Protein AF-A0A7C1I818-F1 (afdb_monomer_lite)

pLDDT: mean 81.14, std 16.81, range [47.38, 97.31]

Secondary structure (DSSP, 8-state):
---HHHHHHHHHHHHHHHTT----------BPPBPPGGGPPP---SSTTSTT---TT-B-EEE--STTEEEESSTT---EEEEEPTT-EEEEEEEETTEEEEEE-TT--TT-BPPTT-EEEEE-

Radius of gyration: 23.78 Å; chains: 1; bounding box: 53×56×66 Å

Foldseek 3Di:
DPDPVVVVVVVVVVVVVVVPPPPPPPQDWDFFDADDPVPDDQDPDPDPVVNDPPSPQDFDKDFAQDQFAFAAQDVVDPHTPGTDGGGDIWTFHDDDPPKTWTWDAPDQDSSGIGDSRIDTNHID

Structure (mmCIF, N/CA/C/O backbone):
data_AF-A0A7C1I818-F1
#
_entry.id   AF-A0A7C1I818-F1
#
loop_
_atom_site.group_PDB
_atom_site.id
_atom_site.type_symbol
_atom_site.label_atom_id
_atom_site.label_alt_id
_atom_site.label_comp_id
_atom_site.label_asym_id
_atom_site.label_entity_id
_atom_site.label_seq_id
_atom_site.pdbx_PDB_ins_code
_atom_site.Cartn_x
_atom_site.Cartn_y
_atom_site.Cartn_z
_atom_site.occupancy
_atom_site.B_iso_or_equiv
_atom_site.auth_seq_id
_atom_site.auth_comp_id
_atom_site.auth_asym_id
_atom_site.auth_atom_id
_atom_site.pdbx_PDB_model_num
ATOM 1 N N . MET A 1 1 ? -29.538 40.649 36.639 1.00 51.56 1 MET A N 1
ATOM 2 C CA . MET A 1 1 ? -28.075 40.769 36.849 1.00 51.56 1 MET A CA 1
ATOM 3 C C . MET A 1 1 ? -27.418 39.444 36.519 1.00 51.56 1 MET A C 1
ATOM 5 O O . MET A 1 1 ? -27.828 38.416 37.035 1.00 51.56 1 MET A O 1
ATOM 9 N N . LYS A 1 2 ? -26.464 39.446 35.592 1.00 55.22 2 LYS A N 1
ATOM 10 C CA . LYS A 1 2 ? -25.897 38.234 35.002 1.00 55.22 2 LYS A CA 1
ATOM 11 C C . LYS A 1 2 ? -24.615 37.887 35.800 1.00 55.22 2 LYS A C 1
ATOM 13 O O . LYS A 1 2 ? -23.574 38.467 35.523 1.00 55.22 2 LYS A O 1
ATOM 18 N N . ASN A 1 3 ? -24.729 36.961 36.767 1.00 64.19 3 ASN A N 1
ATOM 19 C CA . ASN A 1 3 ? -23.694 36.465 37.702 1.00 64.19 3 ASN A CA 1
ATOM 20 C C . ASN A 1 3 ? -22.264 36.317 37.095 1.00 64.19 3 ASN A C 1
ATOM 22 O O . ASN A 1 3 ? -22.038 35.452 36.258 1.00 64.19 3 ASN A O 1
ATOM 26 N N . PRO A 1 4 ? -21.261 37.103 37.514 1.00 65.75 4 PRO A N 1
ATOM 27 C CA . PRO A 1 4 ? -19.915 37.086 36.921 1.00 65.75 4 PRO A CA 1
ATOM 28 C C . PRO A 1 4 ? -19.183 35.731 37.006 1.00 65.75 4 PRO A C 1
ATOM 30 O O . PRO A 1 4 ? -18.264 35.492 36.223 1.00 65.75 4 PRO A O 1
ATOM 33 N N . GLU A 1 5 ? -19.611 34.828 37.889 1.00 70.88 5 GLU A N 1
ATOM 34 C CA . GLU A 1 5 ? -19.036 33.488 38.058 1.00 70.88 5 GLU A CA 1
ATOM 35 C C . GLU A 1 5 ? -19.281 32.572 36.845 1.00 70.88 5 GLU A C 1
ATOM 37 O O . GLU A 1 5 ? -18.383 31.824 36.457 1.00 70.88 5 GLU A O 1
ATOM 42 N N . TYR A 1 6 ? -20.428 32.687 36.150 1.00 66.06 6 TYR A N 1
ATOM 43 C CA . TYR A 1 6 ? -20.663 31.861 34.954 1.00 66.06 6 TYR A CA 1
ATOM 44 C C . TYR A 1 6 ? -19.719 32.239 33.811 1.00 66.06 6 TYR A C 1
ATOM 46 O O . TYR A 1 6 ? -19.403 31.387 32.992 1.00 66.06 6 TYR A O 1
ATOM 54 N N . LYS A 1 7 ? -19.250 33.496 33.735 1.00 69.31 7 LYS A N 1
ATOM 55 C CA . LYS A 1 7 ? -18.312 33.919 32.682 1.00 69.31 7 LYS A CA 1
ATOM 56 C C . LYS A 1 7 ? -16.956 33.263 32.875 1.00 69.31 7 LYS A C 1
ATOM 58 O O . LYS A 1 7 ? -16.366 32.831 31.896 1.00 69.31 7 LYS A O 1
ATOM 63 N N . LYS A 1 8 ? -16.498 33.162 34.127 1.00 70.12 8 LYS A N 1
ATOM 64 C CA . LYS A 1 8 ? -15.245 32.488 34.486 1.00 70.12 8 LYS A CA 1
ATOM 65 C C . LYS A 1 8 ? -15.345 30.983 34.236 1.00 70.12 8 LYS A C 1
ATOM 67 O O . LYS A 1 8 ? -14.468 30.427 33.588 1.00 70.12 8 LYS A O 1
ATOM 72 N N . ALA A 1 9 ? -16.440 30.351 34.665 1.00 68.12 9 ALA A N 1
ATOM 73 C CA . ALA A 1 9 ? -16.680 28.926 34.430 1.00 68.12 9 ALA A CA 1
ATOM 74 C C . ALA A 1 9 ? -16.792 28.588 32.931 1.00 68.12 9 ALA A C 1
ATOM 76 O O . ALA A 1 9 ? -16.209 27.608 32.473 1.00 68.12 9 ALA A O 1
ATOM 77 N N . LEU A 1 10 ? -17.479 29.432 32.152 1.00 66.88 10 LEU A N 1
ATOM 78 C CA . LEU A 1 10 ? -17.588 29.291 30.699 1.00 66.88 10 LEU A CA 1
ATOM 79 C C . LEU A 1 10 ? -16.222 29.456 30.014 1.00 66.88 10 LEU A C 1
ATOM 81 O O . LEU A 1 10 ? -15.902 28.683 29.119 1.00 66.88 10 LEU A O 1
ATOM 85 N N . LEU A 1 11 ? -15.398 30.414 30.458 1.00 65.00 11 LEU A N 1
ATOM 86 C CA . LEU A 1 11 ? -14.045 30.613 29.926 1.00 65.00 11 LEU A CA 1
ATOM 87 C C . LEU A 1 11 ? -13.148 29.401 30.195 1.00 65.00 11 LEU A C 1
ATOM 89 O O . LEU A 1 11 ? -12.454 28.956 29.293 1.00 65.00 11 LEU A O 1
ATOM 93 N N . VAL A 1 12 ? -13.209 28.823 31.397 1.00 66.06 12 VAL A N 1
ATOM 94 C CA . VAL A 1 12 ? -12.436 27.621 31.754 1.00 66.06 12 VAL A CA 1
ATOM 95 C C . VAL A 1 12 ? -12.863 26.407 30.916 1.00 66.06 12 VAL A C 1
ATOM 97 O O . VAL A 1 12 ? -12.006 25.679 30.422 1.00 66.06 12 VAL A O 1
ATOM 100 N N . LEU A 1 13 ? -14.166 26.214 30.686 1.00 60.97 13 LEU A N 1
ATOM 101 C CA . LEU A 1 13 ? -14.687 25.129 29.840 1.00 60.97 13 LEU A CA 1
ATOM 102 C C . LEU A 1 13 ? -14.282 25.269 28.361 1.00 60.97 13 LEU A C 1
ATOM 104 O O . LEU A 1 13 ? -13.967 24.269 27.712 1.00 60.97 13 LEU A O 1
ATOM 108 N N . VAL A 1 14 ? -14.241 26.496 27.833 1.00 66.38 14 VAL A N 1
ATOM 109 C CA . VAL A 1 14 ? -13.762 26.774 26.467 1.00 66.38 14 VAL A CA 1
ATOM 110 C C . VAL A 1 14 ? -12.252 26.532 26.352 1.00 66.38 14 VAL A C 1
ATOM 112 O O . VAL A 1 14 ? -11.800 25.941 25.376 1.00 66.38 14 VAL A O 1
ATOM 115 N N . SER A 1 15 ? -11.465 26.893 27.368 1.00 60.31 15 SER A N 1
ATOM 116 C CA . SER A 1 15 ? -10.016 26.644 27.381 1.00 60.31 15 SER A CA 1
ATOM 117 C C . SER A 1 15 ? -9.660 25.153 27.440 1.00 60.31 15 SER A C 1
ATOM 119 O O . SER A 1 15 ? -8.704 24.727 26.799 1.00 60.31 15 SER A O 1
ATOM 121 N N . ILE A 1 16 ? -10.431 24.344 28.177 1.00 61.22 16 ILE A N 1
ATOM 122 C CA . ILE A 1 16 ? -10.206 22.890 28.287 1.00 61.22 16 ILE A CA 1
ATOM 123 C C . ILE A 1 16 ? -10.560 22.173 26.977 1.00 61.22 16 ILE A C 1
ATOM 125 O O . ILE A 1 16 ? -9.866 21.245 26.579 1.00 61.22 16 ILE A O 1
ATOM 129 N N . THR A 1 17 ? -11.598 22.624 26.269 1.00 59.16 17 THR A N 1
ATOM 130 C CA . THR A 1 17 ? -11.990 22.034 24.976 1.00 59.16 17 THR A CA 1
ATOM 131 C C . THR A 1 17 ? -11.044 22.411 23.834 1.00 59.16 17 THR A C 1
ATOM 133 O O . THR A 1 17 ? -10.849 21.604 22.927 1.00 59.16 17 THR A O 1
ATOM 136 N N . LEU A 1 18 ? -10.391 23.578 23.897 1.00 56.94 18 LEU A N 1
ATOM 137 C CA . LEU A 1 18 ? -9.398 23.998 22.900 1.00 56.94 18 LEU A CA 1
ATOM 138 C C . LEU A 1 18 ? -8.051 23.259 23.027 1.00 56.94 18 LEU A C 1
ATOM 140 O O . LEU A 1 18 ? -7.306 23.186 22.056 1.00 56.94 18 LEU A O 1
ATOM 144 N N . CYS A 1 19 ? -7.745 22.690 24.198 1.00 52.47 19 CYS A N 1
ATOM 145 C CA . CYS A 1 19 ? -6.454 22.056 24.494 1.00 52.47 19 CYS A CA 1
ATOM 146 C C . CYS A 1 19 ? -6.392 20.552 24.147 1.00 52.47 19 CYS A C 1
ATOM 148 O O . CYS A 1 19 ? -5.380 19.905 24.392 1.00 52.47 19 CYS A O 1
ATOM 150 N N . CYS A 1 20 ? -7.470 19.964 23.615 1.00 54.78 20 CYS A N 1
ATOM 151 C CA . CYS A 1 20 ? -7.572 18.509 23.421 1.00 54.78 20 CYS A CA 1
ATOM 152 C C . CYS A 1 20 ? -7.652 18.060 21.954 1.00 54.78 20 CYS A C 1
ATOM 154 O O . CYS A 1 20 ? -8.007 16.910 21.699 1.00 54.78 20 CYS A O 1
ATOM 156 N N . VAL A 1 21 ? -7.336 18.928 20.988 1.00 57.25 21 VAL A N 1
ATOM 157 C CA . VAL A 1 21 ? -7.465 18.609 19.552 1.00 57.25 21 VAL A CA 1
ATOM 158 C C . VAL A 1 21 ? -6.120 18.468 18.834 1.00 57.25 21 VAL A C 1
ATOM 160 O O . VAL A 1 21 ? -6.010 18.786 17.657 1.00 57.25 21 VAL A O 1
ATOM 163 N N . ASP A 1 22 ? -5.103 17.920 19.497 1.00 52.06 22 ASP A N 1
ATOM 164 C CA . ASP A 1 22 ? -3.904 17.441 18.799 1.00 52.06 22 ASP A CA 1
ATOM 165 C C . ASP A 1 22 ? -4.169 16.042 18.227 1.00 52.06 22 ASP A C 1
ATOM 167 O O . ASP A 1 22 ? -3.738 15.014 18.755 1.00 52.06 22 ASP A O 1
ATOM 171 N N . ILE A 1 23 ? -4.920 15.985 17.122 1.00 57.81 23 ILE A N 1
ATOM 172 C CA . ILE A 1 23 ? -5.030 14.767 16.314 1.00 57.81 23 ILE A CA 1
ATOM 173 C C . ILE A 1 23 ? -3.698 14.609 15.578 1.00 57.81 23 ILE A C 1
ATOM 175 O O . ILE A 1 23 ? -3.528 15.069 14.451 1.00 57.81 23 ILE A O 1
ATOM 179 N N . SER A 1 24 ? -2.731 13.962 16.227 1.00 53.59 24 SER A N 1
ATOM 180 C CA . SER A 1 24 ? -1.521 13.492 15.556 1.00 53.59 24 SER A CA 1
ATOM 181 C C . SER A 1 24 ? -1.920 12.423 14.541 1.00 53.59 24 SER A C 1
ATOM 183 O O . SER A 1 24 ? -2.099 11.253 14.881 1.00 53.59 24 SER A O 1
ATOM 185 N N . ILE A 1 25 ? -2.103 12.825 13.282 1.00 58.91 25 ILE A N 1
ATOM 186 C CA . ILE A 1 25 ? -2.172 11.880 12.171 1.00 58.91 25 ILE A CA 1
ATOM 187 C C . ILE A 1 25 ? -0.782 11.256 12.088 1.00 58.91 25 ILE A C 1
ATOM 189 O O . ILE A 1 25 ? 0.172 11.918 11.690 1.00 58.91 25 ILE A O 1
ATOM 193 N N . ALA A 1 26 ? -0.654 9.999 12.515 1.00 63.88 26 ALA A N 1
ATOM 194 C CA . ALA A 1 26 ? 0.577 9.243 12.347 1.00 63.88 26 ALA A CA 1
ATOM 195 C C . ALA A 1 26 ? 0.928 9.206 10.852 1.00 63.88 26 ALA A C 1
ATOM 197 O O . ALA A 1 26 ? 0.286 8.497 10.074 1.00 63.88 26 ALA A O 1
ATOM 198 N N . GLN A 1 27 ? 1.912 10.009 10.445 1.00 68.81 27 GLN A N 1
ATOM 199 C CA . GLN A 1 27 ? 2.430 9.978 9.086 1.00 68.81 27 GLN A CA 1
ATOM 200 C C . GLN A 1 27 ? 3.232 8.693 8.910 1.00 68.81 27 GLN A C 1
ATOM 202 O O . GLN A 1 27 ? 4.119 8.387 9.709 1.00 68.81 27 GLN A O 1
ATOM 207 N N . ILE A 1 28 ? 2.905 7.927 7.872 1.00 83.06 28 ILE A N 1
ATOM 208 C CA . ILE A 1 28 ? 3.734 6.797 7.469 1.00 83.06 28 ILE A CA 1
ATOM 209 C C . ILE A 1 28 ? 4.933 7.339 6.708 1.00 83.06 28 ILE A C 1
ATOM 211 O O . ILE A 1 28 ? 4.791 8.110 5.766 1.00 83.06 28 ILE A O 1
ATOM 215 N N . SER A 1 29 ? 6.114 6.900 7.119 1.00 88.50 29 SER A N 1
ATOM 216 C CA . SER A 1 29 ? 7.372 7.134 6.428 1.00 88.50 29 SER A CA 1
ATOM 217 C C . SER A 1 29 ? 8.070 5.798 6.209 1.00 88.50 29 SER A C 1
ATOM 219 O O . SER A 1 29 ? 7.829 4.823 6.926 1.00 88.50 29 SER A O 1
ATOM 221 N N . GLY A 1 30 ? 8.896 5.724 5.173 1.00 92.50 30 GLY A N 1
ATOM 222 C CA . GLY A 1 30 ? 9.580 4.492 4.814 1.00 92.50 30 GLY A CA 1
ATOM 223 C C . GLY A 1 30 ? 9.820 4.371 3.320 1.00 92.50 30 GLY A C 1
ATOM 224 O O . GLY A 1 30 ? 9.779 5.355 2.577 1.00 92.50 30 GLY A O 1
ATOM 225 N N . ARG A 1 31 ? 10.103 3.138 2.906 1.00 94.00 31 ARG A N 1
ATOM 226 C CA . ARG A 1 31 ? 10.396 2.764 1.527 1.00 94.00 31 ARG A CA 1
ATOM 227 C C . ARG A 1 31 ? 9.533 1.575 1.134 1.00 94.00 31 ARG A C 1
ATOM 229 O O . ARG A 1 31 ? 9.312 0.676 1.943 1.00 94.00 31 ARG A O 1
ATOM 236 N N . ALA A 1 32 ? 9.058 1.570 -0.103 1.00 94.31 32 ALA A N 1
ATOM 237 C CA . ALA A 1 32 ? 8.289 0.466 -0.642 1.00 94.31 32 ALA A CA 1
ATOM 238 C C . ALA A 1 32 ? 9.150 -0.802 -0.714 1.00 94.31 32 ALA A C 1
ATOM 240 O O . ALA A 1 32 ? 10.356 -0.750 -0.967 1.00 94.31 32 ALA A O 1
ATOM 241 N N . TYR A 1 33 ? 8.508 -1.944 -0.511 1.00 93.94 33 TYR A N 1
ATOM 242 C CA . TYR A 1 33 ? 9.132 -3.249 -0.630 1.00 93.94 33 TYR A CA 1
ATOM 243 C C . TYR A 1 33 ? 9.547 -3.508 -2.079 1.00 93.94 33 TYR A C 1
ATOM 245 O O . TYR A 1 33 ? 8.842 -3.141 -3.021 1.00 93.94 33 TYR A O 1
ATOM 253 N N . GLU A 1 34 ? 10.685 -4.167 -2.270 1.00 91.19 34 GLU A N 1
ATOM 254 C CA . GLU A 1 34 ? 11.126 -4.597 -3.597 1.00 91.19 34 GLU A CA 1
ATOM 255 C C . GLU A 1 34 ? 10.386 -5.869 -4.023 1.00 91.19 34 GLU A C 1
ATOM 257 O O . GLU A 1 34 ? 10.005 -6.702 -3.192 1.00 91.19 34 GLU A O 1
ATOM 262 N N . ILE A 1 35 ? 10.167 -6.026 -5.330 1.00 88.44 35 ILE A N 1
ATOM 263 C CA . ILE A 1 35 ? 9.510 -7.219 -5.867 1.00 88.44 35 ILE A CA 1
ATOM 264 C C . ILE A 1 35 ? 10.346 -8.481 -5.567 1.00 88.44 35 ILE A C 1
ATOM 266 O O . ILE A 1 35 ? 11.538 -8.528 -5.884 1.00 88.44 35 ILE A O 1
ATOM 270 N N . PRO A 1 36 ? 9.750 -9.540 -4.987 1.00 88.19 36 PRO A N 1
ATOM 271 C CA . PRO A 1 36 ? 10.452 -10.793 -4.750 1.00 88.19 36 PRO A CA 1
ATOM 272 C C . PRO A 1 36 ? 10.997 -11.401 -6.042 1.00 88.19 36 PRO A C 1
ATOM 274 O O . PRO A 1 36 ? 10.289 -11.466 -7.047 1.00 88.19 36 PRO A O 1
ATOM 277 N N . GLN A 1 37 ? 12.216 -11.949 -5.990 1.00 83.50 37 GLN A N 1
ATOM 278 C CA . GLN A 1 37 ? 12.877 -12.525 -7.169 1.00 83.50 37 GLN A CA 1
ATOM 279 C C . GLN A 1 37 ? 12.037 -13.586 -7.888 1.00 83.50 37 GLN A C 1
ATOM 281 O O . GLN A 1 37 ? 12.019 -13.625 -9.111 1.00 83.50 37 GLN A O 1
ATOM 286 N N . LYS A 1 38 ? 11.276 -14.398 -7.146 1.00 84.38 38 LYS A N 1
ATOM 287 C CA . LYS A 1 38 ? 10.379 -15.419 -7.715 1.00 84.38 38 LYS A CA 1
ATOM 288 C C . LYS A 1 38 ? 9.270 -14.862 -8.620 1.00 84.38 38 LYS A C 1
ATOM 290 O O . LYS A 1 38 ? 8.691 -15.614 -9.393 1.00 84.38 38 LYS A O 1
ATOM 295 N N . TYR A 1 39 ? 8.948 -13.573 -8.500 1.00 83.06 39 TYR A N 1
ATOM 296 C CA . TYR A 1 39 ? 7.953 -12.888 -9.329 1.00 83.06 39 TYR A CA 1
ATOM 297 C C . TYR A 1 39 ? 8.593 -12.040 -10.434 1.00 83.06 39 TYR A C 1
ATOM 299 O O . TYR A 1 39 ? 7.880 -11.471 -11.264 1.00 83.06 39 TYR A O 1
ATOM 307 N N . LEU A 1 40 ? 9.927 -11.952 -10.475 1.00 79.19 40 LEU A N 1
ATOM 308 C CA . LEU A 1 40 ? 10.626 -11.313 -11.578 1.00 79.19 40 LEU A CA 1
ATOM 309 C C . LEU A 1 40 ? 10.488 -12.174 -12.829 1.00 79.19 40 LEU A C 1
ATOM 311 O O . LEU A 1 40 ? 10.807 -13.362 -12.838 1.00 79.19 40 LEU A O 1
ATOM 315 N N . ARG A 1 41 ? 10.037 -11.551 -13.917 1.00 70.38 41 ARG A N 1
ATOM 316 C CA . ARG A 1 41 ? 10.093 -12.180 -15.234 1.00 70.38 41 ARG A CA 1
ATOM 317 C C . ARG A 1 41 ? 11.533 -12.126 -15.745 1.00 70.38 41 ARG A C 1
ATOM 319 O O . ARG A 1 41 ? 12.161 -11.071 -15.608 1.00 70.38 41 ARG A O 1
ATOM 326 N N . PRO A 1 42 ? 12.043 -13.205 -16.364 1.00 67.50 42 PRO A N 1
ATOM 327 C CA . PRO A 1 42 ? 13.306 -13.150 -17.079 1.00 67.50 42 PRO A CA 1
ATOM 328 C C . PRO A 1 42 ? 13.243 -12.022 -18.104 1.00 67.50 42 PRO A C 1
ATOM 330 O O . PRO A 1 42 ? 12.261 -11.895 -18.841 1.00 67.50 42 PRO A O 1
ATOM 333 N N . VAL A 1 43 ? 14.273 -11.183 -18.139 1.00 65.44 43 VAL A N 1
ATOM 334 C CA . VAL A 1 43 ? 14.394 -10.183 -19.196 1.00 65.44 43 VAL A CA 1
ATOM 335 C C . VAL A 1 43 ? 14.667 -10.950 -20.488 1.00 65.44 43 VAL A C 1
ATOM 337 O O . VAL A 1 43 ? 15.727 -11.555 -20.635 1.00 65.44 43 VAL A O 1
ATOM 340 N N . VAL A 1 44 ? 13.695 -10.973 -21.405 1.00 62.78 44 VAL A N 1
ATOM 341 C CA . VAL A 1 44 ? 13.902 -11.511 -22.754 1.00 62.78 44 VAL A CA 1
ATOM 342 C C . VAL A 1 44 ? 14.780 -10.511 -23.479 1.00 62.78 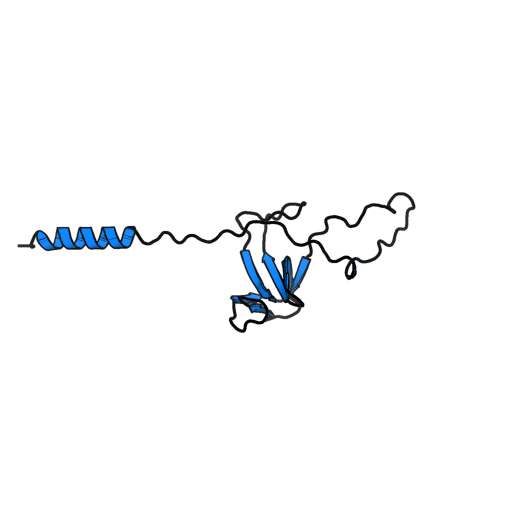44 VAL A C 1
ATOM 344 O O . VAL A 1 44 ? 14.317 -9.464 -23.925 1.00 62.78 44 VAL A O 1
ATOM 347 N N . ASN A 1 45 ? 16.073 -10.795 -23.500 1.00 58.00 45 ASN A N 1
ATOM 348 C CA . ASN A 1 45 ? 17.045 -9.884 -24.050 1.00 58.00 45 ASN A CA 1
ATOM 349 C C . ASN A 1 45 ? 17.330 -10.244 -25.512 1.00 58.00 45 ASN A C 1
ATOM 351 O O . ASN A 1 45 ? 17.843 -11.324 -25.795 1.00 58.00 45 ASN A O 1
ATOM 355 N N . THR A 1 46 ? 16.995 -9.350 -26.440 1.00 57.50 46 THR A N 1
ATOM 356 C CA . THR A 1 46 ? 17.313 -9.505 -27.870 1.00 57.50 46 THR A CA 1
ATOM 357 C C . THR A 1 46 ? 18.681 -8.920 -28.237 1.00 57.50 46 THR A C 1
ATOM 359 O O . THR A 1 46 ? 19.106 -9.061 -29.380 1.00 57.50 46 THR A O 1
ATOM 362 N N . SER A 1 47 ? 19.384 -8.287 -27.286 1.00 56.41 47 SER A N 1
ATOM 363 C CA . SER A 1 47 ? 20.640 -7.565 -27.521 1.00 56.41 47 SER A CA 1
ATOM 364 C C . SER A 1 47 ? 21.691 -7.900 -26.456 1.00 56.41 47 SER A C 1
ATOM 366 O O . SER A 1 47 ? 21.489 -7.668 -25.269 1.00 56.41 47 SER A O 1
ATOM 368 N N . PHE A 1 48 ? 22.871 -8.379 -26.861 1.00 55.47 48 PHE A N 1
ATOM 369 C CA . PHE A 1 48 ? 23.960 -8.789 -25.951 1.00 55.47 48 PHE A CA 1
ATOM 370 C C . PHE A 1 48 ? 24.479 -7.684 -25.003 1.00 55.47 48 PHE A C 1
ATOM 372 O O . PHE A 1 48 ? 25.173 -7.993 -24.039 1.00 55.47 48 PHE A O 1
ATOM 379 N N . ILE A 1 49 ? 24.136 -6.415 -25.247 1.00 56.78 49 ILE A N 1
ATOM 380 C CA . ILE A 1 49 ? 24.635 -5.247 -24.499 1.00 56.78 49 ILE A CA 1
ATOM 381 C C . ILE A 1 49 ? 23.797 -4.950 -23.236 1.00 56.78 49 ILE A C 1
ATOM 383 O O . ILE A 1 49 ? 24.329 -4.423 -22.264 1.00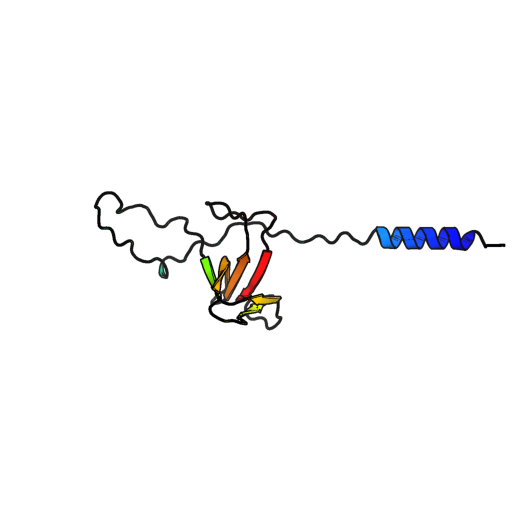 56.78 49 ILE A O 1
ATOM 387 N N . ASP A 1 50 ? 22.528 -5.369 -23.178 1.00 53.06 50 ASP A N 1
ATOM 388 C CA . ASP A 1 50 ? 21.618 -5.064 -22.054 1.00 53.06 50 ASP A CA 1
ATOM 389 C C . ASP A 1 50 ? 21.462 -6.213 -21.037 1.00 53.06 50 ASP A C 1
ATOM 391 O O . ASP A 1 50 ? 20.631 -6.154 -20.128 1.00 53.06 50 ASP A O 1
ATOM 395 N N . ALA A 1 51 ? 22.275 -7.270 -21.157 1.00 48.66 51 ALA A N 1
ATOM 396 C CA . ALA A 1 51 ? 22.083 -8.548 -20.456 1.00 48.66 51 ALA A CA 1
ATOM 397 C C . ALA A 1 51 ? 22.289 -8.498 -18.937 1.00 48.66 51 ALA A C 1
ATOM 399 O O . ALA A 1 51 ? 22.010 -9.477 -18.249 1.00 48.66 51 ALA A O 1
ATOM 400 N N . TYR A 1 52 ? 22.765 -7.372 -18.411 1.00 47.38 52 TYR A N 1
ATOM 401 C CA . TYR A 1 52 ? 23.187 -7.245 -17.023 1.00 47.38 52 TYR A CA 1
ATOM 402 C C . TYR A 1 52 ? 22.790 -5.899 -16.411 1.00 47.38 52 TYR A C 1
ATOM 404 O O . TYR A 1 52 ? 23.558 -5.297 -15.669 1.00 47.38 52 TYR A O 1
ATOM 412 N N . LYS A 1 53 ? 21.572 -5.408 -16.678 1.00 49.53 53 LYS A N 1
ATO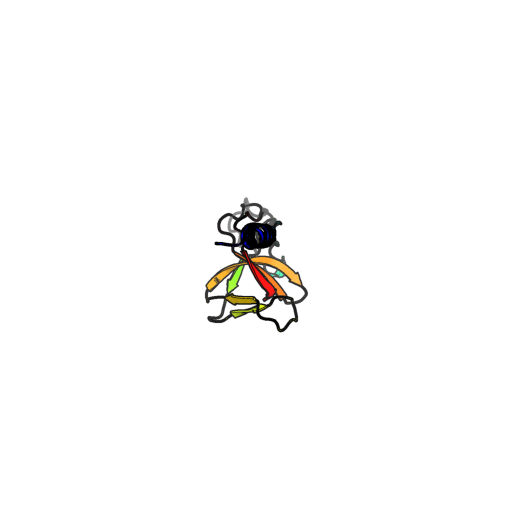M 413 C CA . LYS A 1 53 ? 20.931 -4.511 -15.706 1.00 49.53 53 LYS A CA 1
ATOM 414 C C . LYS A 1 53 ? 20.276 -5.394 -14.656 1.00 49.53 53 LYS A C 1
ATOM 416 O O . LYS A 1 53 ? 19.277 -6.046 -14.970 1.00 49.53 53 LYS A O 1
ATOM 421 N N . PRO A 1 54 ? 20.824 -5.472 -13.433 1.00 51.00 54 PRO A N 1
ATOM 422 C CA . PRO A 1 54 ? 20.157 -6.217 -12.393 1.00 51.00 54 PRO A CA 1
ATOM 423 C C . PRO A 1 54 ? 18.755 -5.640 -12.224 1.00 51.00 54 PRO A C 1
ATOM 425 O O . PRO A 1 54 ? 18.581 -4.422 -12.207 1.00 51.00 54 PRO A O 1
ATOM 428 N N . ALA A 1 55 ? 17.757 -6.493 -12.032 1.00 51.75 55 ALA A N 1
ATOM 429 C CA . ALA A 1 55 ? 16.420 -6.072 -11.619 1.00 51.75 55 ALA A CA 1
ATOM 430 C C . ALA A 1 55 ? 16.394 -5.497 -10.179 1.00 51.75 55 ALA A C 1
ATOM 432 O O . ALA A 1 55 ? 15.363 -5.546 -9.511 1.00 51.75 55 ALA A O 1
ATOM 433 N N . HIS A 1 56 ? 17.531 -5.004 -9.678 1.00 47.47 56 HIS A N 1
ATOM 434 C CA . HIS A 1 56 ? 17.647 -4.312 -8.407 1.00 47.47 56 HIS A CA 1
ATOM 435 C C . HIS A 1 56 ? 16.846 -3.009 -8.510 1.00 47.47 56 HIS A C 1
ATOM 437 O O . HIS A 1 56 ? 17.016 -2.262 -9.467 1.00 47.47 56 HIS A O 1
ATOM 443 N N . SER A 1 57 ? 15.971 -2.776 -7.527 1.00 58.44 57 SER A N 1
ATOM 444 C CA . SER A 1 57 ? 15.150 -1.569 -7.333 1.00 58.44 57 SER A CA 1
ATOM 445 C C . SER A 1 57 ? 13.789 -1.455 -8.037 1.00 58.44 57 SER A C 1
ATOM 447 O O . SER A 1 57 ? 13.276 -0.344 -8.173 1.00 58.44 57 SER A O 1
ATOM 449 N N . ARG A 1 58 ? 13.129 -2.548 -8.442 1.00 77.38 58 ARG A N 1
ATOM 450 C CA . ARG A 1 58 ? 11.703 -2.434 -8.806 1.00 77.38 58 ARG A CA 1
ATOM 451 C C . ARG A 1 58 ? 10.833 -2.492 -7.557 1.00 77.38 58 ARG A C 1
ATOM 453 O O . ARG A 1 58 ? 10.677 -3.555 -6.956 1.00 77.38 58 ARG A O 1
ATOM 460 N N . THR A 1 59 ? 10.251 -1.350 -7.201 1.00 90.69 59 THR A N 1
ATOM 461 C CA . THR A 1 59 ? 9.154 -1.266 -6.237 1.00 90.69 59 THR A CA 1
ATOM 462 C C . THR A 1 59 ? 8.086 -2.305 -6.561 1.00 90.69 59 THR A C 1
ATOM 464 O O . THR A 1 59 ? 7.664 -2.447 -7.712 1.00 90.69 59 THR A O 1
ATOM 467 N N . TRP A 1 60 ? 7.646 -3.044 -5.548 1.00 93.75 60 TRP A N 1
ATOM 468 C CA . TRP A 1 60 ? 6.598 -4.035 -5.700 1.00 93.75 60 TRP A CA 1
ATOM 469 C C . TRP A 1 60 ? 5.239 -3.348 -5.792 1.00 93.75 60 TRP A C 1
ATOM 471 O O . TRP A 1 60 ? 4.699 -2.823 -4.817 1.00 93.75 60 TRP A O 1
ATOM 481 N N . ILE A 1 61 ? 4.697 -3.369 -7.004 1.00 93.31 61 ILE A N 1
ATOM 482 C CA . ILE A 1 61 ? 3.374 -2.858 -7.333 1.00 93.31 61 ILE A CA 1
ATOM 483 C C . ILE A 1 61 ? 2.399 -4.031 -7.420 1.00 93.31 61 ILE A C 1
ATOM 485 O O . ILE A 1 61 ? 2.696 -5.048 -8.053 1.00 93.31 61 ILE A O 1
ATOM 489 N N . VAL A 1 62 ? 1.229 -3.874 -6.809 1.00 94.56 62 VAL A N 1
ATOM 490 C CA . VAL A 1 62 ? 0.105 -4.811 -6.909 1.00 94.56 62 VAL A CA 1
ATOM 491 C C . VAL A 1 62 ? -1.149 -4.070 -7.352 1.00 94.56 62 VAL A C 1
ATOM 493 O O . VAL A 1 62 ? -1.245 -2.850 -7.217 1.00 94.56 62 VAL A O 1
ATOM 496 N N . TYR A 1 63 ? -2.107 -4.814 -7.892 1.00 95.25 63 TYR A N 1
ATOM 497 C CA . TYR A 1 63 ? -3.393 -4.283 -8.321 1.00 95.25 63 TYR A CA 1
ATOM 498 C C . TYR A 1 63 ? -4.502 -5.055 -7.629 1.00 95.25 63 TYR A C 1
ATOM 500 O O . TYR A 1 63 ? -4.413 -6.275 -7.500 1.00 95.25 63 TYR A O 1
ATOM 508 N N . SER A 1 64 ? -5.550 -4.352 -7.215 1.00 94.69 64 SER A N 1
ATOM 509 C CA . SER A 1 64 ? -6.757 -5.013 -6.726 1.00 94.69 64 SER A CA 1
ATOM 510 C C . SER A 1 64 ? -7.434 -5.780 -7.866 1.00 94.69 64 SER A C 1
ATOM 512 O O . SER A 1 64 ? -7.745 -5.214 -8.915 1.00 94.69 64 SER A O 1
ATOM 514 N N . ASP A 1 65 ? -7.686 -7.067 -7.667 1.00 92.81 65 ASP A N 1
ATOM 515 C CA . ASP A 1 65 ? -8.294 -7.978 -8.641 1.00 92.81 65 ASP A CA 1
ATOM 516 C C . ASP A 1 65 ? -9.822 -8.103 -8.488 1.00 92.81 65 ASP A C 1
ATOM 518 O O . ASP A 1 65 ? -10.490 -8.685 -9.343 1.00 92.81 65 ASP A O 1
ATOM 522 N N . GLN A 1 66 ? -10.397 -7.524 -7.430 1.00 91.25 66 GLN A N 1
ATOM 523 C CA . GLN A 1 66 ? -11.817 -7.632 -7.089 1.00 91.25 66 GLN A CA 1
ATOM 524 C C . GLN A 1 66 ? -12.450 -6.263 -6.820 1.00 91.25 66 GLN A C 1
ATOM 526 O O . GLN A 1 66 ? -11.796 -5.315 -6.394 1.00 91.25 66 GLN A O 1
ATOM 531 N N . ARG A 1 67 ? -13.769 -6.160 -7.039 1.00 89.31 67 ARG A N 1
ATOM 532 C CA . ARG A 1 67 ? -14.537 -4.913 -6.849 1.00 89.31 67 ARG A CA 1
ATOM 533 C C . ARG A 1 67 ? -14.633 -4.461 -5.394 1.00 89.31 67 ARG A C 1
ATOM 535 O O . ARG A 1 67 ? -14.679 -3.261 -5.155 1.00 89.31 67 ARG A O 1
ATOM 542 N N . ASN A 1 68 ? -14.666 -5.411 -4.466 1.00 90.19 68 ASN A N 1
ATOM 543 C CA . ASN A 1 68 ? -14.799 -5.161 -3.034 1.00 90.19 68 ASN A CA 1
ATOM 544 C C . ASN A 1 68 ? -13.662 -5.849 -2.273 1.00 90.19 68 ASN A C 1
ATOM 546 O O . ASN A 1 68 ? -13.918 -6.618 -1.349 1.00 90.19 68 ASN A O 1
ATOM 550 N N . ASN A 1 69 ? -12.416 -5.628 -2.696 1.00 93.94 69 ASN A N 1
ATOM 551 C CA . ASN A 1 69 ? -11.283 -6.287 -2.058 1.00 93.94 69 ASN A CA 1
ATOM 552 C C . ASN A 1 69 ? -11.063 -5.687 -0.655 1.00 93.94 69 ASN A C 1
ATOM 554 O O . ASN A 1 69 ? -10.903 -4.472 -0.510 1.00 93.94 69 ASN A O 1
ATOM 558 N N . ILE A 1 70 ? -11.157 -6.514 0.386 1.00 95.38 70 ILE A N 1
ATOM 559 C CA . ILE A 1 70 ? -11.176 -6.069 1.784 1.00 95.38 70 ILE A CA 1
ATOM 560 C C . ILE A 1 70 ? -9.742 -5.924 2.286 1.00 95.38 70 ILE A C 1
ATOM 562 O O . ILE A 1 70 ? -8.963 -6.866 2.211 1.00 95.38 70 ILE A O 1
ATOM 566 N N . ALA A 1 71 ? -9.427 -4.768 2.869 1.00 96.00 71 ALA A N 1
ATOM 567 C CA . ALA A 1 71 ? -8.184 -4.557 3.597 1.00 96.00 71 ALA A CA 1
ATOM 568 C C . ALA A 1 71 ? -8.438 -4.535 5.110 1.00 96.00 71 ALA A C 1
ATOM 570 O O . ALA A 1 71 ? -9.395 -3.921 5.598 1.00 96.00 71 ALA A O 1
ATOM 571 N N . TYR A 1 72 ? -7.551 -5.163 5.872 1.00 97.31 72 TYR A N 1
ATOM 572 C CA . TYR A 1 72 ? -7.640 -5.348 7.317 1.00 97.31 72 TYR A CA 1
ATOM 573 C C . TYR A 1 72 ? -6.659 -4.448 8.074 1.00 97.31 72 TYR A C 1
ATOM 575 O O . TYR A 1 72 ? -5.656 -3.971 7.540 1.00 97.31 72 TYR A O 1
ATOM 583 N N . LYS A 1 73 ? -6.930 -4.197 9.361 1.00 96.06 73 LYS A N 1
ATOM 584 C CA . LYS A 1 73 ? -6.029 -3.399 10.214 1.00 96.06 73 LYS A CA 1
ATOM 585 C C . LYS A 1 73 ? -4.744 -4.135 10.600 1.00 96.06 73 LYS A C 1
ATOM 587 O O . LYS A 1 73 ? -3.771 -3.474 10.955 1.00 96.06 73 LYS A O 1
ATOM 592 N N . ARG A 1 74 ? -4.750 -5.468 10.575 1.00 95.75 74 ARG A N 1
ATOM 593 C CA . ARG A 1 74 ? -3.633 -6.347 10.947 1.00 95.75 74 ARG A CA 1
ATOM 594 C C . ARG A 1 74 ? -3.646 -7.594 10.061 1.00 95.75 74 ARG A C 1
ATOM 596 O O . ARG A 1 74 ? -4.744 -7.999 9.665 1.00 95.75 74 ARG A O 1
ATOM 603 N N . PRO A 1 75 ? -2.486 -8.215 9.805 1.00 94.25 75 PRO A N 1
ATOM 604 C CA . PRO A 1 75 ? -2.447 -9.508 9.140 1.00 94.25 75 PRO A CA 1
ATOM 605 C C . PRO A 1 75 ? -3.122 -10.547 10.045 1.00 94.25 75 PRO A C 1
ATOM 607 O O . PRO A 1 75 ? -3.097 -10.414 11.272 1.00 94.25 75 PRO A O 1
ATOM 610 N N . TYR A 1 76 ? -3.799 -11.531 9.448 1.00 92.00 76 TYR A N 1
ATOM 611 C CA . TYR A 1 76 ? -4.596 -12.554 10.154 1.00 92.00 76 TYR A CA 1
ATOM 612 C C . TYR A 1 76 ? -5.741 -12.018 11.041 1.00 92.00 76 TYR A C 1
ATOM 614 O O . TYR A 1 76 ? -6.401 -12.785 11.743 1.00 92.00 76 TYR A O 1
ATOM 622 N N . GLY A 1 77 ? -5.986 -10.705 11.043 1.00 90.62 77 GLY A N 1
ATOM 623 C CA . GLY A 1 77 ? -7.067 -10.080 11.793 1.00 90.62 77 GLY A CA 1
ATOM 624 C C . GLY A 1 77 ? -8.392 -10.111 11.034 1.00 90.62 77 GLY A C 1
ATOM 625 O O . GLY A 1 77 ? -8.439 -10.288 9.824 1.00 90.62 77 GLY A O 1
ATOM 626 N N . ASN A 1 78 ? -9.485 -9.860 11.748 1.00 92.88 78 ASN A N 1
ATOM 627 C CA . ASN A 1 78 ? -10.833 -9.752 11.179 1.00 92.88 78 ASN A CA 1
ATOM 628 C C . ASN A 1 78 ? -11.369 -8.310 11.155 1.00 92.88 78 ASN A C 1
ATOM 630 O O . ASN A 1 78 ? -12.473 -8.057 10.674 1.00 92.88 78 ASN A O 1
ATOM 634 N N . LEU A 1 79 ? -10.607 -7.350 11.686 1.00 96.81 79 LEU A N 1
ATOM 635 C CA . LEU A 1 79 ? -11.037 -5.961 11.762 1.00 96.81 79 LEU A CA 1
ATOM 636 C C . LEU A 1 79 ? -10.753 -5.242 10.442 1.00 96.81 79 LEU A C 1
ATOM 638 O O . LEU A 1 79 ? -9.597 -4.964 10.111 1.00 96.81 79 LEU A O 1
ATOM 642 N N . ILE A 1 80 ? -11.823 -4.919 9.718 1.00 96.50 80 ILE A N 1
ATOM 643 C CA . ILE A 1 80 ? -11.771 -4.221 8.432 1.00 96.50 80 ILE A CA 1
ATOM 644 C C . ILE A 1 80 ? -11.215 -2.805 8.628 1.00 96.50 80 ILE A C 1
ATOM 646 O O . ILE A 1 80 ? -11.628 -2.061 9.523 1.00 96.50 80 ILE A O 1
ATOM 650 N N . LYS A 1 81 ? -10.257 -2.435 7.778 1.00 95.44 81 LYS A N 1
ATOM 651 C CA . LYS A 1 81 ? -9.732 -1.073 7.646 1.00 95.44 81 LYS A CA 1
ATOM 652 C C . LYS A 1 81 ? -10.413 -0.321 6.510 1.00 95.44 81 LYS A C 1
ATOM 654 O O . LYS A 1 81 ? -10.684 0.868 6.653 1.00 95.44 81 LYS A O 1
ATOM 659 N N . GLY A 1 82 ? -10.702 -1.010 5.411 1.00 93.94 82 GLY A N 1
ATOM 660 C CA . GLY A 1 82 ? -11.362 -0.419 4.259 1.00 93.94 82 GLY A CA 1
ATOM 661 C C . GLY A 1 82 ? -11.632 -1.430 3.155 1.00 93.94 82 GLY A C 1
ATOM 662 O O . GLY A 1 82 ? -11.342 -2.618 3.286 1.00 93.94 82 GLY A O 1
ATOM 663 N N . VAL A 1 83 ? -12.195 -0.924 2.064 1.00 94.50 83 VAL A N 1
ATOM 664 C CA . VAL A 1 83 ? -12.471 -1.683 0.845 1.00 94.50 83 VAL A CA 1
ATOM 665 C C . VAL A 1 83 ? -11.780 -0.976 -0.312 1.00 94.50 83 VAL A C 1
ATOM 667 O O . VAL A 1 83 ? -11.844 0.250 -0.421 1.00 94.50 83 VAL A O 1
ATOM 670 N N . MET A 1 84 ? -11.104 -1.747 -1.154 1.00 93.31 84 MET A N 1
ATOM 671 C CA . MET A 1 84 ? -10.403 -1.256 -2.331 1.00 93.31 84 MET A CA 1
ATOM 672 C C . MET A 1 84 ? -11.243 -1.482 -3.590 1.00 93.31 84 MET A C 1
ATOM 674 O O . MET A 1 84 ? -11.782 -2.581 -3.768 1.00 93.31 84 MET A O 1
ATOM 678 N N . PRO A 1 85 ? -11.314 -0.490 -4.492 1.00 91.62 85 PRO A N 1
ATOM 679 C CA . PRO A 1 85 ? -11.913 -0.677 -5.804 1.0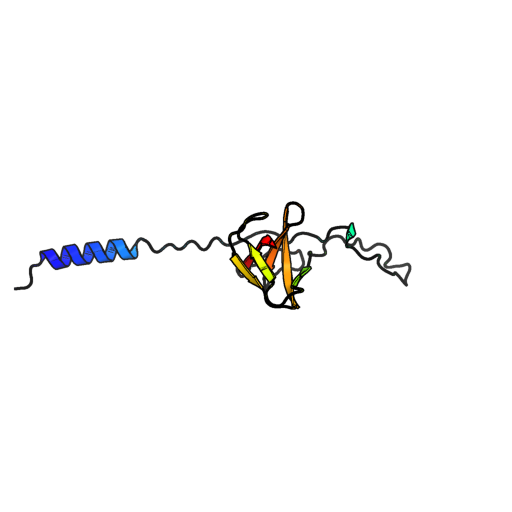0 91.62 85 PRO A CA 1
ATOM 680 C C . PRO A 1 85 ? -11.079 -1.624 -6.678 1.00 91.62 85 PRO A C 1
ATOM 682 O O . PRO A 1 85 ? -9.884 -1.830 -6.461 1.00 91.62 85 PRO A O 1
ATOM 685 N N . MET A 1 86 ? -11.719 -2.187 -7.701 1.00 94.12 86 MET A N 1
ATOM 686 C CA . MET A 1 86 ? -11.069 -3.051 -8.690 1.00 94.12 86 MET A CA 1
ATOM 687 C C . MET A 1 86 ? -10.053 -2.272 -9.533 1.00 94.12 86 MET A C 1
ATOM 689 O O . MET A 1 86 ? -10.280 -1.109 -9.860 1.00 94.12 86 MET A O 1
ATOM 693 N N . MET A 1 87 ? -8.970 -2.945 -9.931 1.00 93.88 87 MET A N 1
ATOM 694 C CA . MET A 1 87 ? -7.895 -2.441 -10.797 1.00 93.88 87 MET A CA 1
ATOM 695 C C . MET A 1 87 ? -7.133 -1.223 -10.261 1.00 93.88 87 MET A C 1
ATOM 697 O O . MET A 1 87 ? -6.328 -0.636 -10.983 1.00 93.88 87 MET A O 1
ATOM 701 N N . GLU A 1 88 ? -7.323 -0.852 -8.996 1.00 94.06 88 GLU A N 1
ATOM 702 C CA . GLU A 1 88 ? -6.485 0.173 -8.390 1.00 94.06 88 GLU A CA 1
ATOM 703 C C . GLU A 1 88 ? -5.077 -0.351 -8.119 1.00 94.06 88 GLU A C 1
ATOM 705 O O . GLU A 1 88 ? -4.900 -1.472 -7.640 1.00 94.06 88 GLU A O 1
ATOM 710 N N . GLN A 1 89 ? -4.088 0.492 -8.415 1.00 94.88 89 GLN A N 1
ATOM 711 C CA . GLN A 1 89 ? -2.679 0.251 -8.138 1.00 94.88 89 GLN A CA 1
ATOM 712 C C . GLN A 1 89 ? -2.339 0.582 -6.680 1.00 94.88 89 GLN A C 1
ATOM 714 O O . GLN A 1 89 ? -2.740 1.633 -6.169 1.00 94.88 89 GLN A O 1
ATOM 719 N N . PHE A 1 90 ? -1.518 -0.263 -6.059 1.00 96.56 90 PHE A N 1
ATOM 720 C CA . PHE A 1 90 ? -0.958 -0.060 -4.726 1.00 96.56 90 PHE A CA 1
ATOM 721 C C . PHE A 1 90 ? 0.527 -0.424 -4.675 1.00 96.56 90 PHE A C 1
ATOM 723 O O . PHE A 1 90 ? 1.003 -1.268 -5.439 1.00 96.56 90 PHE A O 1
ATOM 730 N N . TYR A 1 91 ? 1.248 0.187 -3.736 1.00 96.56 91 TYR A N 1
ATOM 731 C CA . TYR A 1 91 ? 2.631 -0.163 -3.418 1.00 96.56 91 TYR A CA 1
ATOM 732 C C . TYR A 1 91 ? 2.670 -1.038 -2.172 1.00 96.56 91 TYR A C 1
ATOM 734 O O . TYR A 1 91 ? 2.037 -0.710 -1.167 1.00 96.56 91 TYR A O 1
ATOM 742 N N . VAL A 1 92 ? 3.423 -2.135 -2.224 1.00 96.94 92 VAL A N 1
ATOM 743 C CA . VAL A 1 92 ? 3.656 -2.991 -1.056 1.00 96.94 92 VAL A CA 1
ATOM 744 C C . VAL A 1 92 ? 4.699 -2.332 -0.163 1.00 96.94 92 VAL A C 1
ATOM 746 O O . VAL A 1 92 ? 5.730 -1.874 -0.650 1.00 96.94 92 VAL A O 1
ATOM 749 N N . ILE A 1 93 ? 4.445 -2.295 1.141 1.00 96.12 93 ILE A N 1
ATOM 750 C CA . ILE A 1 93 ? 5.351 -1.703 2.139 1.00 96.12 93 ILE A CA 1
ATOM 751 C C . ILE A 1 93 ? 5.808 -2.708 3.193 1.00 96.12 93 ILE A C 1
ATOM 753 O O . ILE A 1 93 ? 6.802 -2.479 3.873 1.00 96.12 93 ILE A O 1
ATOM 757 N N . GLU A 1 94 ? 5.094 -3.823 3.323 1.00 95.56 94 GLU A N 1
ATOM 758 C CA . GLU A 1 94 ? 5.367 -4.854 4.317 1.00 95.56 94 GLU A CA 1
ATOM 759 C C . GLU A 1 94 ? 4.788 -6.190 3.844 1.00 95.56 94 GLU A C 1
ATOM 761 O O . GLU A 1 94 ? 3.825 -6.221 3.071 1.00 95.56 94 GLU A O 1
ATOM 766 N N . ARG A 1 95 ? 5.358 -7.297 4.324 1.00 95.25 95 ARG A N 1
ATOM 767 C CA . ARG A 1 95 ? 4.851 -8.646 4.076 1.00 95.25 95 ARG A CA 1
ATOM 768 C C . ARG A 1 95 ? 4.950 -9.481 5.344 1.00 95.25 95 ARG A C 1
ATOM 770 O O . ARG A 1 95 ? 6.025 -9.573 5.929 1.00 95.25 95 ARG A O 1
ATOM 777 N N . GLU A 1 96 ? 3.865 -10.166 5.688 1.00 95.81 96 GLU A N 1
ATOM 778 C CA . GLU A 1 96 ? 3.821 -11.112 6.802 1.00 95.81 96 GLU A CA 1
ATOM 779 C C . GLU A 1 96 ? 3.129 -12.406 6.355 1.00 95.81 96 GLU A C 1
ATOM 781 O O . GLU A 1 96 ? 1.916 -12.457 6.159 1.00 95.81 96 GLU A O 1
ATOM 786 N N . GLY A 1 97 ? 3.917 -13.464 6.144 1.00 93.69 97 GLY A N 1
ATOM 787 C CA . GLY A 1 97 ? 3.441 -14.700 5.516 1.00 93.69 97 GLY A CA 1
ATOM 788 C C . GLY A 1 97 ? 2.902 -14.452 4.104 1.00 93.69 97 GLY A C 1
ATOM 7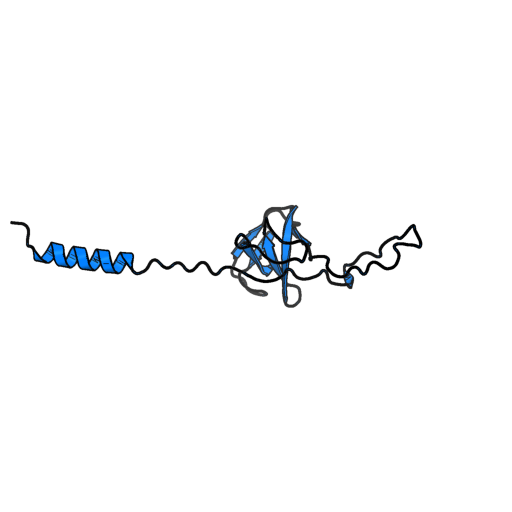89 O O . GLY A 1 97 ? 3.661 -14.075 3.197 1.00 93.69 97 GLY A O 1
ATOM 790 N N . ASP A 1 98 ? 1.600 -14.667 3.934 1.00 91.81 98 ASP A N 1
ATOM 791 C CA . ASP A 1 98 ? 0.888 -14.449 2.670 1.00 91.81 98 ASP A CA 1
ATOM 792 C C . ASP A 1 98 ? 0.184 -13.089 2.595 1.00 91.81 98 ASP A C 1
ATOM 794 O O . ASP A 1 98 ? -0.299 -12.725 1.526 1.00 91.81 98 ASP A O 1
ATOM 798 N N . TYR A 1 99 ? 0.193 -12.313 3.683 1.00 96.00 99 TYR A N 1
ATOM 799 C CA . TYR A 1 99 ? -0.419 -10.989 3.725 1.00 96.00 99 TYR A CA 1
ATOM 800 C C . TYR A 1 99 ? 0.551 -9.906 3.263 1.00 96.00 99 TYR A C 1
ATOM 802 O O . TYR A 1 99 ? 1.744 -9.927 3.592 1.00 96.00 99 TYR A O 1
ATOM 810 N N . LEU A 1 100 ? 0.018 -8.915 2.555 1.00 96.81 100 LEU A N 1
ATOM 811 C CA . LEU A 1 100 ? 0.745 -7.732 2.108 1.00 96.81 100 LEU A CA 1
ATOM 812 C C . LEU A 1 100 ? 0.147 -6.485 2.745 1.00 96.81 100 LEU A C 1
ATOM 814 O O . LEU A 1 100 ? -1.058 -6.262 2.677 1.00 96.81 100 LEU A O 1
ATOM 818 N N . ARG A 1 101 ? 0.991 -5.627 3.318 1.00 97.06 101 ARG A N 1
ATOM 819 C CA . ARG A 1 101 ? 0.571 -4.280 3.705 1.00 97.06 101 ARG A CA 1
ATOM 820 C C . ARG A 1 101 ? 0.826 -3.323 2.561 1.00 97.06 101 ARG A C 1
ATOM 822 O O . ARG A 1 101 ? 1.920 -3.315 1.993 1.00 97.06 101 ARG A O 1
ATOM 829 N N . ILE A 1 102 ? -0.163 -2.499 2.249 1.00 96.94 102 ILE A N 1
ATOM 830 C CA . ILE A 1 102 ? -0.164 -1.680 1.039 1.00 96.94 102 ILE A CA 1
ATOM 831 C C . ILE A 1 102 ? -0.493 -0.211 1.306 1.00 96.94 102 ILE A C 1
ATOM 833 O O . ILE A 1 102 ? -1.214 0.136 2.247 1.00 96.94 102 ILE A O 1
ATOM 837 N N . ILE A 1 103 ? 0.018 0.659 0.434 1.00 96.50 103 ILE A N 1
ATOM 838 C CA . ILE A 1 103 ? -0.256 2.100 0.438 1.00 96.50 103 ILE A CA 1
ATOM 839 C C . ILE A 1 103 ? -0.655 2.605 -0.952 1.00 96.50 103 ILE A C 1
ATOM 841 O O . ILE A 1 103 ? -0.344 1.980 -1.970 1.00 96.50 103 ILE A O 1
ATOM 845 N N . LYS A 1 104 ? -1.272 3.791 -0.991 1.00 95.50 104 LYS A N 1
ATOM 846 C CA . LYS A 1 104 ? -1.291 4.658 -2.181 1.00 95.50 104 LYS A CA 1
ATOM 847 C C . LYS A 1 104 ? -0.481 5.908 -1.895 1.00 95.50 104 LYS A C 1
ATOM 849 O O . LYS A 1 104 ? -0.644 6.511 -0.838 1.00 95.50 104 LYS A O 1
ATOM 854 N N . ASP A 1 105 ? 0.342 6.298 -2.854 1.00 95.38 105 ASP A N 1
ATOM 855 C CA . ASP A 1 105 ? 1.166 7.494 -2.761 1.00 95.38 105 ASP A CA 1
ATOM 856 C C . ASP A 1 105 ? 1.271 8.154 -4.146 1.00 95.38 105 ASP A C 1
ATOM 858 O O . ASP A 1 105 ? 1.756 7.507 -5.079 1.00 95.38 105 ASP A O 1
ATOM 862 N N . PRO A 1 106 ? 0.772 9.390 -4.323 1.00 94.31 106 PRO A N 1
ATOM 863 C CA . PRO A 1 106 ? 0.866 10.096 -5.599 1.00 94.31 106 PRO A CA 1
ATOM 864 C C . PRO A 1 106 ? 2.289 10.575 -5.925 1.00 94.31 106 PRO A C 1
ATOM 866 O O . PRO A 1 106 ? 2.572 10.862 -7.085 1.00 94.31 106 PRO A O 1
ATOM 869 N N . GLU A 1 107 ? 3.172 10.657 -4.930 1.00 94.81 107 GLU A N 1
ATOM 870 C CA . GLU A 1 107 ? 4.490 11.295 -5.027 1.00 94.81 107 GLU A CA 1
ATOM 871 C C . GLU A 1 107 ? 5.617 10.342 -4.589 1.00 94.81 107 GLU A C 1
ATOM 873 O O . GLU A 1 107 ? 6.652 10.772 -4.079 1.00 94.81 107 GLU A O 1
ATOM 878 N N . LEU A 1 108 ? 5.427 9.031 -4.792 1.00 92.69 108 LEU A N 1
ATOM 879 C CA . LEU A 1 108 ? 6.457 8.031 -4.507 1.00 92.69 108 LEU A CA 1
ATOM 880 C C . LEU A 1 108 ? 7.721 8.325 -5.328 1.00 92.69 108 LEU A C 1
ATOM 882 O O . LEU A 1 108 ? 7.658 8.452 -6.555 1.00 92.69 108 LEU A O 1
ATOM 886 N N . THR A 1 109 ? 8.879 8.384 -4.669 1.00 92.06 109 THR A N 1
ATOM 887 C CA . THR A 1 109 ? 10.138 8.640 -5.381 1.00 92.06 109 THR A CA 1
ATOM 888 C C . THR A 1 109 ? 10.545 7.440 -6.251 1.00 92.06 109 THR A C 1
ATOM 890 O O . THR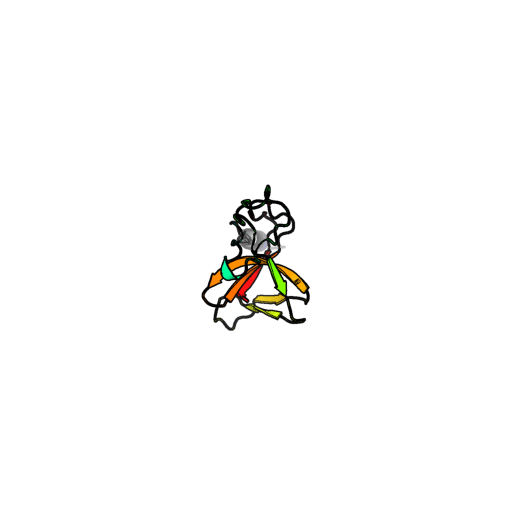 A 1 109 ? 10.138 6.308 -5.966 1.00 92.06 109 THR A O 1
ATOM 893 N N . PRO A 1 110 ? 11.390 7.628 -7.285 1.00 87.19 110 PRO A N 1
ATOM 894 C CA . PRO A 1 110 ? 11.914 6.524 -8.098 1.00 87.19 110 PRO A CA 1
ATOM 895 C C . PRO A 1 110 ? 12.661 5.454 -7.290 1.00 87.19 110 PRO A C 1
ATOM 897 O O . PRO A 1 110 ? 12.672 4.281 -7.654 1.00 87.19 110 PRO A O 1
ATOM 900 N N . GLU A 1 111 ? 13.269 5.844 -6.172 1.00 88.12 111 GLU A N 1
ATOM 901 C CA . GLU A 1 111 ? 13.948 4.944 -5.241 1.00 88.12 111 GLU A CA 1
ATOM 902 C C . GLU A 1 111 ? 12.957 4.199 -4.336 1.00 88.12 111 GLU A C 1
ATOM 904 O O . GLU A 1 111 ? 13.353 3.252 -3.655 1.00 88.12 111 GLU A O 1
ATOM 909 N N . GLY A 1 112 ? 11.682 4.595 -4.334 1.00 91.62 112 GLY A N 1
ATOM 910 C CA . GLY A 1 112 ? 10.588 3.980 -3.593 1.00 91.62 112 GLY A CA 1
ATOM 911 C C . GLY A 1 112 ? 10.293 4.620 -2.238 1.00 91.62 112 GLY A C 1
ATOM 912 O O . GLY A 1 112 ? 9.640 3.969 -1.426 1.00 91.62 112 GLY A O 1
ATOM 913 N N . PHE A 1 113 ? 10.781 5.830 -1.947 1.00 93.69 113 PHE A N 1
ATOM 914 C CA . PHE A 1 113 ? 10.481 6.508 -0.681 1.00 93.69 113 PHE A CA 1
ATOM 915 C C . PHE A 1 113 ? 9.078 7.113 -0.682 1.00 93.69 113 PHE A C 1
ATOM 917 O O . PHE A 1 113 ? 8.628 7.647 -1.697 1.00 93.69 113 PHE A O 1
ATOM 924 N N . PHE A 1 114 ? 8.407 7.029 0.467 1.00 94.56 114 PHE A N 1
ATOM 925 C CA . PHE A 1 114 ? 7.064 7.575 0.654 1.00 94.56 114 PHE A CA 1
ATOM 926 C C . PHE A 1 114 ? 7.094 9.095 0.800 1.00 94.56 114 PHE A C 1
ATOM 928 O O . PHE A 1 114 ? 7.958 9.648 1.485 1.00 94.56 114 PHE A O 1
ATOM 935 N N . SER A 1 115 ? 6.107 9.755 0.212 1.00 94.06 115 SER A N 1
ATOM 936 C CA . SER A 1 115 ? 5.806 11.158 0.448 1.00 94.06 115 SER A CA 1
ATOM 937 C C . SER A 1 115 ? 4.991 11.340 1.732 1.00 94.06 115 SER A C 1
ATOM 939 O O . SER A 1 115 ? 4.452 10.399 2.320 1.00 94.06 115 SER A O 1
ATOM 941 N N . SER A 1 116 ? 4.825 12.595 2.146 1.00 92.56 116 SER A N 1
ATOM 942 C CA . SER A 1 116 ? 3.923 12.956 3.245 1.00 92.56 116 SER A CA 1
ATOM 943 C C . SER A 1 116 ? 2.440 12.704 2.932 1.00 92.56 116 SER A C 1
ATOM 945 O O . SER A 1 116 ? 1.626 12.694 3.857 1.00 92.56 116 SER A O 1
ATOM 947 N N . GLN A 1 117 ? 2.094 12.501 1.653 1.00 93.19 117 GLN A N 1
ATOM 948 C CA . GLN A 1 117 ? 0.740 12.232 1.160 1.00 93.19 117 GLN A CA 1
ATOM 949 C C . GLN A 1 117 ? 0.417 10.731 1.097 1.00 93.19 117 GLN A C 1
ATOM 951 O O . GLN A 1 117 ? -0.698 10.352 0.726 1.00 93.19 117 GLN A O 1
ATOM 956 N N . ALA A 1 118 ? 1.371 9.865 1.455 1.00 95.19 118 ALA A N 1
ATOM 957 C CA . ALA A 1 118 ? 1.172 8.426 1.473 1.00 95.19 118 ALA A CA 1
ATOM 958 C C . ALA A 1 118 ? 0.024 8.024 2.412 1.00 95.19 118 ALA A C 1
ATOM 960 O O . ALA A 1 118 ? -0.023 8.387 3.590 1.00 95.19 118 ALA A O 1
ATOM 961 N N . LYS A 1 119 ? -0.897 7.209 1.894 1.00 95.00 119 LYS A N 1
ATOM 962 C CA . LYS A 1 119 ? -2.050 6.696 2.633 1.00 95.00 119 LYS A CA 1
ATOM 963 C C . LYS A 1 119 ? -1.943 5.192 2.838 1.00 95.00 119 LYS A C 1
ATOM 965 O O . LYS A 1 119 ? -1.906 4.429 1.876 1.00 95.00 119 LYS A O 1
ATOM 970 N N . ASP A 1 120 ? -1.992 4.776 4.101 1.00 95.31 120 ASP A N 1
ATOM 971 C CA . ASP A 1 120 ? -2.060 3.371 4.509 1.00 95.31 120 ASP A CA 1
ATOM 972 C C . ASP A 1 120 ? -3.427 2.753 4.202 1.00 95.31 120 ASP A C 1
ATOM 974 O O . ASP A 1 120 ? -4.438 3.156 4.791 1.00 95.31 120 ASP A O 1
ATOM 978 N N . TYR A 1 121 ? -3.453 1.738 3.340 1.00 95.31 121 TYR A N 1
ATOM 979 C CA . TYR A 1 121 ? -4.672 1.001 3.006 1.00 95.31 121 TYR A CA 1
ATOM 980 C C . TYR A 1 121 ? -4.891 -0.246 3.868 1.00 95.31 121 TYR A C 1
ATOM 982 O O . TYR A 1 121 ? -6.027 -0.696 3.989 1.00 95.31 121 TYR A O 1
ATOM 990 N N . GLY A 1 122 ? -3.866 -0.728 4.572 1.00 95.69 122 GLY A N 1
ATOM 991 C CA . GLY A 1 122 ? -3.938 -1.892 5.452 1.00 95.69 122 GLY A CA 1
ATOM 992 C C . GLY A 1 122 ? -3.339 -3.147 4.846 1.00 95.69 122 GLY A C 1
ATOM 993 O O . GLY A 1 122 ? -2.486 -3.075 3.966 1.00 95.69 122 GLY A O 1
ATOM 994 N N . TRP A 1 123 ? -3.777 -4.282 5.384 1.00 97.31 123 TRP A N 1
ATOM 995 C CA . TRP A 1 123 ? -3.302 -5.621 5.058 1.00 97.31 123 TRP A CA 1
ATOM 996 C C . TRP A 1 123 ? -4.292 -6.349 4.160 1.00 97.31 123 TRP A C 1
ATOM 998 O O . TRP A 1 123 ? -5.489 -6.325 4.444 1.00 97.31 123 TRP A O 1
ATOM 1008 N N . VAL A 1 124 ? -3.788 -7.001 3.118 1.00 94.88 124 VAL A N 1
ATOM 1009 C CA . VAL A 1 124 ? -4.554 -7.804 2.154 1.00 94.88 124 VAL A CA 1
ATOM 1010 C C . VAL A 1 124 ? -3.988 -9.203 2.054 1.00 94.88 124 VAL A C 1
ATOM 1012 O O . VAL A 1 124 ? -2.757 -9.335 2.251 1.00 94.88 124 VAL A O 1
#

Sequence (124 aa):
MKNPEYKKALLVLVSITLCCVDISIAQISGRAYEIPQKYLRPVVNTSFIDAYKPAHSRTWIVYSDQRNNIAYKRPYGNLIKGVMPMMEQFYVIEREGDYLRIIKDPELTPEGFFSSQAKDYGWV